Protein AF-A0A3D0NNP0-F1 (afdb_monomer)

Sequence (95 aa):
DNNYFNARYQGIPMGGYTAIIEKMLDGIEVLTETDYFEWIKTHADEVKKTVFTGQIDEFFGYRLGVLEYRSVRFETEVLDTDNYQGNAVVNYTER

Structure (mmCIF, N/CA/C/O backbone):
data_AF-A0A3D0NNP0-F1
#
_entry.id   AF-A0A3D0NNP0-F1
#
loop_
_atom_site.group_PDB
_atom_site.id
_atom_site.type_symbol
_atom_site.label_atom_id
_atom_site.label_alt_id
_atom_site.label_comp_id
_atom_site.label_asym_id
_atom_site.label_entity_id
_atom_site.label_seq_id
_atom_site.pdbx_PDB_ins_code
_atom_site.Cartn_x
_atom_site.Cartn_y
_atom_site.Cartn_z
_atom_site.occupancy
_atom_site.B_iso_or_equiv
_atom_site.auth_seq_id
_atom_site.auth_comp_id
_atom_site.auth_asym_id
_atom_site.auth_atom_id
_atom_site.pdbx_PDB_model_num
ATOM 1 N N . ASP A 1 1 ? 15.835 -21.306 -17.115 1.00 54.34 1 ASP A N 1
ATOM 2 C CA . ASP A 1 1 ? 14.629 -20.788 -16.450 1.00 54.34 1 ASP A CA 1
ATOM 3 C C . ASP A 1 1 ? 15.057 -19.679 -15.507 1.00 54.34 1 ASP A C 1
ATOM 5 O O . ASP A 1 1 ? 15.894 -19.936 -14.655 1.00 54.34 1 ASP A O 1
ATOM 9 N N . ASN A 1 2 ? 14.578 -18.450 -15.712 1.00 61.41 2 ASN A N 1
ATOM 10 C CA . ASN A 1 2 ? 14.968 -17.263 -14.927 1.00 61.41 2 ASN A CA 1
ATOM 11 C C . ASN A 1 2 ? 14.026 -17.022 -13.728 1.00 61.41 2 ASN A C 1
ATOM 13 O O . ASN A 1 2 ? 13.875 -15.897 -13.255 1.00 61.41 2 ASN A O 1
ATOM 17 N N . ASN A 1 3 ? 13.354 -18.071 -13.249 1.00 66.81 3 ASN A N 1
ATOM 18 C CA . ASN A 1 3 ? 12.354 -17.945 -12.195 1.00 66.81 3 ASN A CA 1
ATOM 19 C C . ASN A 1 3 ? 13.020 -17.975 -10.819 1.00 66.81 3 ASN A C 1
ATOM 21 O O . ASN A 1 3 ? 13.662 -18.951 -10.444 1.00 66.81 3 ASN A O 1
ATOM 25 N N . TYR A 1 4 ? 12.823 -16.902 -10.055 1.00 77.06 4 TYR A N 1
ATOM 26 C CA . TYR A 1 4 ? 13.217 -16.834 -8.648 1.00 77.06 4 TYR A CA 1
ATOM 27 C C . TYR A 1 4 ? 12.250 -17.613 -7.732 1.00 77.06 4 TYR A C 1
ATOM 29 O O . TYR A 1 4 ? 12.631 -18.044 -6.647 1.00 77.06 4 TYR A O 1
ATOM 37 N N . PHE A 1 5 ? 11.000 -17.821 -8.165 1.00 84.69 5 PHE A N 1
ATOM 38 C CA . PHE A 1 5 ? 9.954 -18.487 -7.386 1.00 84.69 5 PHE A CA 1
ATOM 39 C C . PHE A 1 5 ? 9.475 -19.779 -8.054 1.00 84.69 5 PHE A C 1
ATOM 41 O O . PHE A 1 5 ? 9.440 -19.889 -9.274 1.00 84.69 5 PHE A O 1
ATOM 48 N N . ASN A 1 6 ? 9.011 -20.730 -7.238 1.00 86.19 6 ASN A N 1
ATOM 49 C CA . ASN A 1 6 ? 8.475 -22.022 -7.692 1.00 86.19 6 ASN A CA 1
ATOM 50 C C . ASN A 1 6 ? 6.940 -22.015 -7.858 1.00 86.19 6 ASN A C 1
ATOM 52 O O . ASN A 1 6 ? 6.289 -23.054 -7.740 1.00 86.19 6 ASN A O 1
ATOM 56 N N . ALA A 1 7 ? 6.333 -20.844 -8.063 1.00 89.06 7 ALA A N 1
ATOM 57 C CA . ALA A 1 7 ? 4.884 -20.719 -8.199 1.00 89.06 7 ALA A CA 1
ATOM 58 C C . ALA A 1 7 ? 4.414 -21.106 -9.612 1.00 89.06 7 ALA A C 1
ATOM 60 O O . ALA A 1 7 ? 5.087 -20.823 -10.599 1.00 89.06 7 ALA A O 1
ATOM 61 N N . ARG A 1 8 ? 3.217 -21.707 -9.722 1.00 92.94 8 ARG A N 1
ATOM 62 C CA . ARG A 1 8 ? 2.621 -22.099 -11.017 1.00 92.94 8 ARG A CA 1
ATOM 63 C C . ARG A 1 8 ? 2.341 -20.905 -11.938 1.00 92.94 8 ARG A C 1
ATOM 65 O O . ARG A 1 8 ? 2.414 -21.054 -13.153 1.00 92.94 8 ARG A O 1
ATOM 72 N N . TYR A 1 9 ? 1.973 -19.759 -11.369 1.00 92.69 9 TYR A N 1
ATOM 73 C CA . TYR A 1 9 ? 1.655 -18.540 -12.108 1.00 92.69 9 TYR A CA 1
ATOM 74 C C . TYR A 1 9 ? 2.527 -17.403 -11.585 1.00 92.69 9 TYR A C 1
ATOM 76 O O . TYR A 1 9 ? 2.526 -17.126 -10.386 1.00 92.69 9 TYR A O 1
ATOM 84 N N . GLN A 1 10 ? 3.258 -16.755 -12.486 1.00 93.69 10 GLN A N 1
ATOM 85 C CA . GLN A 1 10 ? 4.129 -15.625 -12.187 1.00 93.69 10 GLN A CA 1
ATOM 86 C C . GLN A 1 10 ? 4.069 -14.633 -13.349 1.00 93.69 10 GLN A C 1
ATOM 88 O O . GLN A 1 10 ? 3.990 -15.030 -14.510 1.00 93.69 10 GLN A O 1
ATOM 93 N N . GLY A 1 11 ? 4.107 -13.342 -13.036 1.00 92.56 11 GLY A N 1
ATOM 94 C CA . GLY A 1 11 ? 4.133 -12.282 -14.031 1.00 92.56 11 GLY A CA 1
ATOM 95 C C . GLY A 1 11 ? 4.083 -10.905 -13.388 1.00 92.56 11 GLY A C 1
ATOM 96 O O . GLY A 1 11 ? 3.894 -10.777 -12.180 1.00 92.56 11 GLY A O 1
ATOM 97 N N . ILE A 1 12 ? 4.247 -9.885 -14.222 1.00 95.00 12 ILE A N 1
ATOM 98 C CA . ILE A 1 12 ? 4.056 -8.480 -13.866 1.00 95.00 12 ILE A CA 1
ATOM 99 C C . ILE A 1 12 ? 2.871 -7.966 -14.685 1.00 95.00 12 ILE A C 1
ATOM 101 O O . ILE A 1 12 ? 2.773 -8.297 -15.871 1.00 95.00 12 ILE A O 1
ATOM 105 N N . PRO A 1 13 ? 1.950 -7.194 -14.089 1.00 96.00 13 PRO A N 1
ATOM 106 C CA . PRO A 1 13 ? 0.822 -6.658 -14.830 1.00 96.0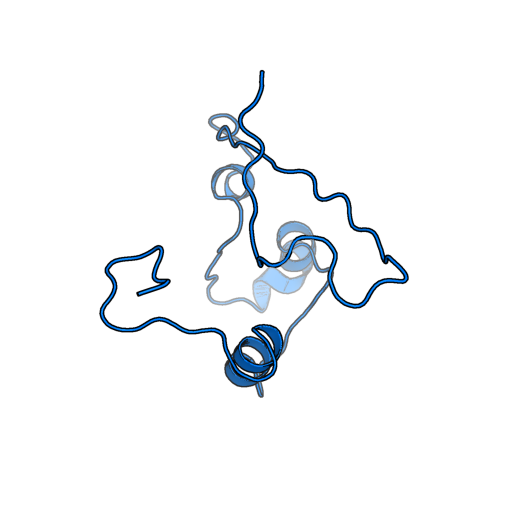0 13 PRO A CA 1
ATOM 107 C C . PRO A 1 13 ? 1.280 -5.701 -15.929 1.00 96.00 13 PRO A C 1
ATOM 109 O O . PRO A 1 13 ? 1.993 -4.726 -15.682 1.00 96.00 13 PRO A O 1
ATOM 112 N N . MET A 1 14 ? 0.819 -5.964 -17.151 1.00 96.69 14 MET A N 1
ATOM 113 C CA . MET A 1 14 ? 0.981 -5.037 -18.266 1.00 96.69 14 MET A CA 1
ATOM 114 C C . MET A 1 14 ? 0.242 -3.735 -17.939 1.00 96.69 14 MET A C 1
ATOM 116 O O . MET A 1 14 ? -0.959 -3.759 -17.679 1.00 96.69 14 MET A O 1
ATOM 120 N N . GLY A 1 15 ? 0.966 -2.613 -17.940 1.00 94.81 15 GLY A N 1
ATOM 121 C CA . GLY A 1 15 ? 0.438 -1.306 -17.527 1.00 94.81 15 GLY A CA 1
ATOM 122 C C . GLY A 1 15 ? 0.623 -0.969 -16.041 1.00 94.81 15 GLY A C 1
ATOM 123 O O . GLY A 1 15 ? 0.207 0.103 -15.617 1.00 94.81 15 GLY A O 1
ATOM 124 N N . GLY A 1 16 ? 1.281 -1.833 -15.259 1.00 96.38 16 GLY A N 1
ATOM 125 C CA . GLY A 1 16 ? 1.614 -1.567 -13.856 1.00 96.38 16 GLY A CA 1
ATOM 126 C C . GLY A 1 16 ? 0.506 -1.932 -12.862 1.00 96.38 16 GLY A C 1
ATOM 127 O O . GLY A 1 16 ? -0.623 -2.253 -13.227 1.00 96.38 16 GLY A O 1
ATOM 128 N N . TYR A 1 17 ? 0.850 -1.919 -11.572 1.00 97.50 17 TYR A N 1
ATOM 129 C CA . TYR A 1 17 ? -0.068 -2.317 -10.497 1.00 97.50 17 TYR A CA 1
ATOM 130 C C . TYR A 1 17 ? -1.180 -1.292 -10.247 1.00 97.50 17 TYR A C 1
ATOM 132 O O . TYR A 1 17 ? -2.296 -1.690 -9.921 1.00 97.50 17 TYR A O 1
ATOM 140 N N . THR A 1 18 ? -0.915 0.002 -10.458 1.00 97.75 18 THR A N 1
ATOM 141 C CA . THR A 1 18 ? -1.906 1.076 -10.273 1.00 97.75 18 THR A CA 1
ATOM 142 C C . THR A 1 18 ? -3.169 0.830 -11.096 1.00 97.75 18 THR A C 1
ATOM 144 O O . THR A 1 18 ? -4.261 0.861 -10.544 1.00 97.75 18 THR A O 1
ATOM 147 N N . ALA A 1 19 ? -3.029 0.435 -12.366 1.00 97.56 19 ALA A N 1
ATOM 148 C CA . ALA A 1 19 ? -4.164 0.159 -13.249 1.00 97.56 19 ALA A CA 1
ATOM 149 C C . ALA A 1 19 ? -5.053 -1.011 -12.778 1.00 97.56 19 ALA A C 1
ATOM 151 O O . ALA A 1 19 ? -6.227 -1.088 -13.140 1.00 97.56 19 ALA A O 1
ATOM 152 N N . ILE A 1 20 ? -4.514 -1.953 -11.994 1.00 98.06 20 ILE A N 1
ATOM 153 C CA . ILE A 1 20 ? -5.323 -3.009 -11.370 1.00 98.06 20 ILE A CA 1
ATOM 154 C C . ILE A 1 20 ? -6.150 -2.418 -10.231 1.00 98.06 20 ILE A C 1
ATOM 156 O O . ILE A 1 20 ? -7.349 -2.675 -10.156 1.00 98.06 20 ILE A O 1
ATOM 160 N N . ILE A 1 21 ? -5.511 -1.635 -9.360 1.00 98.06 21 ILE A N 1
ATOM 161 C CA . ILE A 1 21 ? -6.161 -1.036 -8.192 1.00 98.06 21 ILE A CA 1
ATOM 162 C C . ILE A 1 21 ? -7.247 -0.047 -8.620 1.00 98.06 21 ILE A C 1
ATOM 164 O O . ILE A 1 21 ? -8.348 -0.100 -8.084 1.00 98.06 21 ILE A O 1
ATOM 168 N N . GLU A 1 22 ? -6.995 0.768 -9.645 1.00 97.38 22 GLU A N 1
ATOM 169 C CA . GLU A 1 22 ? -7.996 1.675 -10.224 1.00 97.38 22 GLU A CA 1
ATOM 170 C C . GLU A 1 22 ? -9.248 0.921 -10.685 1.00 97.38 22 GLU A C 1
ATOM 172 O O . GLU A 1 22 ? -10.361 1.329 -10.379 1.00 97.38 22 GLU A O 1
ATOM 177 N N . LYS A 1 23 ? -9.086 -0.232 -11.349 1.00 97.75 23 LYS A N 1
ATOM 178 C CA . LYS A 1 23 ? -10.224 -1.068 -11.767 1.00 97.75 23 LYS A CA 1
ATOM 179 C C . LYS A 1 23 ? -10.959 -1.713 -10.596 1.00 97.75 23 LYS A C 1
ATOM 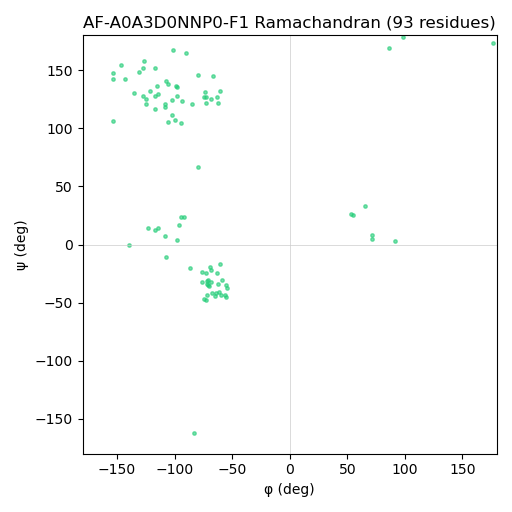181 O O . LYS A 1 23 ? -12.156 -1.950 -10.698 1.00 97.75 23 LYS A O 1
ATOM 186 N N . MET A 1 24 ? -10.254 -2.046 -9.516 1.00 98.19 24 MET A N 1
ATOM 187 C CA . MET A 1 24 ? -10.879 -2.590 -8.305 1.00 98.19 24 MET A CA 1
ATOM 188 C C . MET A 1 24 ? -11.694 -1.533 -7.553 1.00 98.19 24 MET A C 1
ATOM 190 O O . MET A 1 24 ? -12.672 -1.888 -6.901 1.00 98.19 24 MET A O 1
ATOM 194 N N . LEU A 1 25 ? -11.284 -0.265 -7.635 1.00 98.12 25 LEU A N 1
ATOM 195 C CA . LEU A 1 25 ? -11.904 0.867 -6.943 1.00 98.12 25 LEU A CA 1
ATOM 196 C C . LEU A 1 25 ? -12.874 1.669 -7.825 1.00 98.12 25 LEU A C 1
ATOM 198 O O . LEU A 1 25 ? -13.406 2.683 -7.381 1.00 98.12 25 LEU A O 1
ATOM 202 N N . ASP A 1 26 ? -13.123 1.232 -9.059 1.00 98.25 26 ASP A N 1
ATOM 203 C CA . ASP A 1 26 ? -14.012 1.934 -9.983 1.00 98.25 26 ASP A CA 1
ATOM 204 C C . ASP A 1 26 ? -15.443 2.033 -9.425 1.00 98.25 26 ASP A C 1
ATOM 206 O O . ASP A 1 26 ? -16.018 1.059 -8.931 1.00 98.25 26 ASP A O 1
ATOM 210 N N . GLY A 1 27 ? -16.013 3.237 -9.482 1.00 98.12 27 GLY A N 1
ATOM 211 C CA . GLY A 1 27 ? -17.323 3.551 -8.904 1.00 98.12 27 GLY A CA 1
ATOM 212 C C . GLY A 1 27 ? -17.374 3.614 -7.369 1.00 98.12 27 GLY A C 1
ATOM 213 O O . GLY A 1 27 ? -18.471 3.733 -6.819 1.00 98.12 27 GLY A O 1
ATOM 214 N N . ILE A 1 28 ? -16.232 3.543 -6.676 1.00 97.81 28 ILE A N 1
ATOM 215 C CA . ILE A 1 28 ? -16.127 3.674 -5.215 1.00 97.81 28 ILE A CA 1
ATOM 216 C C . ILE A 1 28 ? -15.543 5.051 -4.877 1.00 97.81 28 ILE A C 1
ATOM 218 O O . ILE A 1 28 ? -14.603 5.515 -5.517 1.00 97.81 28 ILE A O 1
ATOM 222 N N . GLU A 1 29 ? -16.093 5.717 -3.861 1.00 96.94 29 GLU A N 1
ATOM 223 C CA . GLU A 1 29 ? -15.505 6.949 -3.330 1.00 96.94 29 GLU A CA 1
ATOM 224 C C . GLU A 1 29 ? -14.180 6.638 -2.622 1.00 9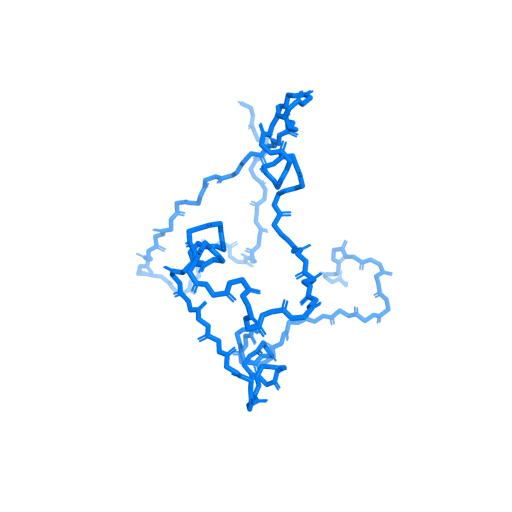6.94 29 GLU A C 1
ATOM 226 O O . GLU A 1 29 ? -14.123 5.797 -1.723 1.00 96.94 29 GLU A O 1
ATOM 231 N N . VAL A 1 30 ? -13.109 7.320 -3.034 1.00 97.62 30 VAL A N 1
ATOM 232 C CA . VAL A 1 30 ? -11.763 7.142 -2.481 1.00 97.62 30 VAL A CA 1
ATOM 233 C C . VAL A 1 30 ? -11.242 8.486 -1.995 1.00 97.62 30 VAL A C 1
ATOM 235 O O . VAL A 1 30 ? -11.089 9.422 -2.777 1.00 97.62 30 VAL A O 1
ATOM 238 N N . LEU A 1 31 ? -10.928 8.557 -0.704 1.00 97.31 31 LEU A N 1
ATOM 239 C CA . LEU A 1 31 ? -10.296 9.715 -0.081 1.00 97.31 31 LEU A CA 1
ATOM 240 C C . LEU A 1 31 ? -8.805 9.418 0.119 1.00 97.31 31 LEU A C 1
ATOM 242 O O . LEU A 1 31 ? -8.436 8.552 0.913 1.00 97.31 31 LEU A O 1
ATOM 246 N N . THR A 1 32 ? -7.940 10.110 -0.623 1.00 97.50 32 THR A N 1
ATOM 247 C CA . THR A 1 32 ? -6.479 10.050 -0.447 1.00 97.50 32 THR A CA 1
ATOM 248 C C . THR A 1 32 ? -6.010 11.110 0.545 1.00 97.50 32 THR A C 1
ATOM 250 O O . THR A 1 32 ? -6.759 12.028 0.870 1.00 97.50 32 THR A O 1
ATOM 253 N N . GLU A 1 33 ? -4.776 10.988 1.047 1.00 97.94 33 GLU A N 1
ATOM 254 C CA . GLU A 1 33 ? -4.184 11.963 1.988 1.00 97.94 33 GLU A CA 1
ATOM 255 C C . GLU A 1 33 ? -5.042 12.211 3.247 1.00 97.94 33 GLU A C 1
ATOM 257 O O . GLU A 1 33 ? -4.981 13.266 3.870 1.00 97.94 33 GLU A O 1
ATOM 262 N N . THR A 1 34 ? -5.861 11.224 3.621 1.00 97.44 34 THR A N 1
ATOM 263 C CA . THR A 1 34 ? -6.838 11.323 4.705 1.00 97.44 34 THR A CA 1
ATOM 264 C C . THR A 1 34 ? -6.490 10.323 5.796 1.00 97.44 34 THR A C 1
ATOM 266 O O . THR A 1 34 ? -6.521 9.112 5.573 1.00 97.44 34 THR A O 1
ATOM 269 N N . ASP A 1 35 ? -6.166 10.827 6.984 1.00 97.56 35 ASP A N 1
ATOM 270 C CA . ASP A 1 35 ? -5.995 9.989 8.167 1.00 97.56 35 ASP A CA 1
ATOM 271 C C . ASP A 1 35 ? -7.363 9.523 8.690 1.00 97.56 35 ASP A C 1
ATOM 273 O O . ASP A 1 35 ? -8.265 10.331 8.932 1.00 97.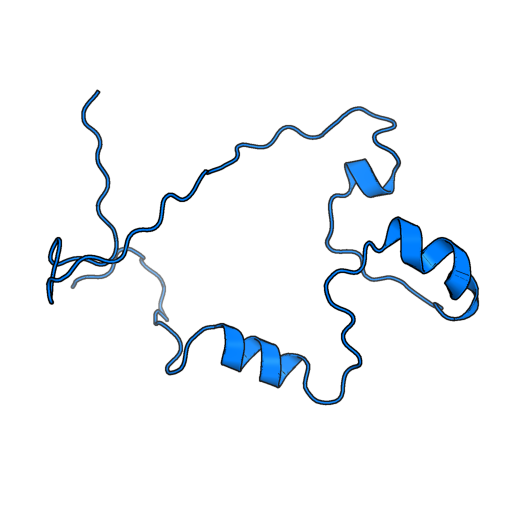56 35 ASP A O 1
ATOM 277 N N . TYR A 1 36 ? -7.522 8.210 8.872 1.00 97.12 36 TYR A N 1
ATOM 278 C CA . TYR A 1 36 ? -8.784 7.619 9.320 1.00 97.12 36 TYR A CA 1
ATOM 279 C C . TYR A 1 36 ? -9.201 8.113 10.711 1.00 97.12 36 TYR A C 1
ATOM 281 O O . TYR A 1 36 ? -10.385 8.371 10.933 1.00 97.12 36 TYR A O 1
ATOM 289 N N . PHE A 1 37 ? -8.258 8.240 11.648 1.00 96.94 37 PHE A N 1
ATOM 290 C CA . PHE A 1 37 ? -8.558 8.603 13.031 1.00 96.94 37 PHE A CA 1
ATOM 291 C C . PHE A 1 37 ? -8.995 10.057 13.151 1.00 96.94 37 PHE A C 1
ATOM 293 O O . PHE A 1 37 ? -9.869 10.355 13.964 1.00 96.94 37 PHE A O 1
ATOM 300 N N . GLU A 1 38 ? -8.439 10.955 12.341 1.00 97.38 38 GLU A N 1
ATOM 301 C CA . GLU A 1 38 ? -8.920 12.335 12.264 1.00 97.38 38 GLU A CA 1
ATOM 302 C C . GLU A 1 38 ? -10.272 12.431 11.550 1.00 97.38 38 GLU A C 1
ATOM 304 O O . GLU A 1 38 ? -11.182 13.098 12.045 1.00 97.38 38 GLU A O 1
ATOM 309 N N . TRP A 1 39 ? -10.445 11.719 10.435 1.00 97.06 39 TRP A N 1
ATOM 310 C CA . TRP A 1 39 ? -11.665 11.790 9.629 1.00 97.06 39 TRP A CA 1
ATOM 311 C C . TRP A 1 39 ? -12.895 11.208 10.342 1.00 97.06 39 TRP A C 1
ATOM 313 O O . TRP A 1 39 ? -13.976 11.805 10.318 1.00 97.06 39 TRP A O 1
ATOM 323 N N . ILE A 1 40 ? -12.743 10.074 11.036 1.00 96.44 40 ILE A N 1
ATOM 324 C CA . ILE A 1 40 ? -13.870 9.392 11.689 1.00 96.44 40 ILE A CA 1
ATOM 325 C C . ILE A 1 40 ? -14.444 10.189 12.870 1.00 96.44 40 ILE A C 1
ATOM 327 O O . ILE A 1 40 ? -15.612 10.009 13.207 1.00 96.44 40 ILE A O 1
ATOM 331 N N . LYS A 1 41 ? -13.678 11.110 13.477 1.00 96.12 41 LYS A N 1
ATOM 332 C CA . LYS A 1 41 ? -14.156 11.959 14.588 1.00 96.12 41 LYS A CA 1
ATOM 333 C C . LYS A 1 41 ? -15.369 12.807 14.205 1.00 96.12 41 LYS A C 1
ATOM 335 O O . LYS A 1 41 ? -16.185 13.102 15.074 1.00 96.12 41 LYS A O 1
ATOM 340 N N . THR A 1 42 ? -15.480 13.204 12.938 1.00 97.00 42 THR A N 1
ATOM 341 C CA . THR A 1 42 ? -16.571 14.056 12.438 1.00 97.00 42 THR A CA 1
ATOM 342 C C . THR A 1 42 ? -17.586 13.315 11.568 1.00 97.00 42 THR A C 1
ATOM 344 O O . THR A 1 42 ? -18.651 13.867 11.321 1.00 97.00 42 THR A O 1
ATOM 347 N N . HIS A 1 43 ? -17.304 12.071 11.164 1.00 96.00 43 HIS A N 1
ATOM 348 C CA . HIS A 1 43 ? -18.151 11.278 10.256 1.00 96.00 43 HIS A CA 1
ATOM 349 C C . HIS A 1 43 ? -18.592 9.931 10.856 1.00 96.00 43 HIS A C 1
ATOM 351 O O . HIS A 1 43 ? -19.078 9.052 10.145 1.00 96.00 43 HIS A O 1
ATOM 357 N N . ALA A 1 44 ? -18.430 9.734 12.170 1.00 93.06 44 ALA A N 1
ATOM 358 C CA . ALA A 1 44 ? -18.768 8.476 12.842 1.00 93.06 44 ALA A CA 1
ATOM 359 C C . ALA A 1 44 ? -20.221 8.030 12.590 1.00 93.06 44 ALA A C 1
ATOM 361 O O . ALA A 1 44 ? -20.470 6.840 12.405 1.00 93.06 44 ALA A O 1
ATOM 362 N N . ASP A 1 45 ? -21.161 8.977 12.529 1.00 95.25 45 ASP A N 1
ATOM 363 C CA . ASP A 1 45 ? -22.588 8.697 12.319 1.00 95.25 45 ASP A CA 1
ATOM 364 C C . ASP A 1 45 ? -22.904 8.175 10.902 1.00 95.25 45 ASP A C 1
ATOM 366 O O . ASP A 1 45 ? -23.938 7.538 10.682 1.00 95.25 45 ASP A O 1
ATOM 370 N N . GLU A 1 46 ? -22.009 8.397 9.936 1.00 94.19 46 GLU A N 1
ATOM 371 C CA . GLU A 1 46 ? -22.159 7.955 8.544 1.00 94.19 46 GLU A CA 1
ATOM 372 C C . GLU A 1 46 ? -21.647 6.519 8.336 1.00 94.19 46 GLU A C 1
ATOM 374 O O . GLU A 1 46 ? -22.052 5.818 7.401 1.00 94.19 46 GLU A O 1
ATOM 379 N N . VAL A 1 47 ? -20.796 6.031 9.245 1.00 95.25 47 VAL A N 1
ATOM 380 C CA . VAL A 1 47 ? -20.107 4.745 9.115 1.00 95.25 47 VAL A CA 1
ATOM 381 C C . VAL A 1 47 ? -20.804 3.664 9.935 1.00 95.25 47 VAL A C 1
ATOM 383 O O . VAL A 1 47 ? -20.682 3.570 11.152 1.00 95.25 47 VAL A O 1
ATOM 386 N N . LYS A 1 48 ? -21.497 2.750 9.248 1.00 96.56 48 LYS A N 1
ATOM 387 C CA . LYS A 1 48 ? -22.176 1.615 9.906 1.00 96.56 48 LYS A CA 1
ATOM 388 C C . LYS A 1 48 ? -21.218 0.505 10.340 1.00 96.56 48 LYS A C 1
ATOM 390 O O . LYS A 1 48 ? -21.515 -0.229 11.281 1.00 96.56 48 LYS A O 1
ATOM 395 N N . LYS A 1 49 ? -20.135 0.304 9.586 1.00 97.00 49 LYS A N 1
ATOM 396 C CA . LYS A 1 49 ? -19.136 -0.757 9.781 1.00 97.00 49 LYS A CA 1
ATOM 397 C C . LYS A 1 49 ? -17.797 -0.308 9.210 1.00 97.00 49 LYS A C 1
ATOM 399 O O . LYS A 1 49 ? -17.774 0.332 8.165 1.00 97.00 49 LYS A O 1
ATOM 404 N N . THR A 1 50 ? -16.714 -0.759 9.834 1.00 96.50 50 THR A N 1
ATOM 405 C CA . THR A 1 50 ? -15.345 -0.476 9.391 1.00 96.50 50 THR A CA 1
ATOM 406 C C . THR A 1 50 ? -14.605 -1.775 9.098 1.00 96.50 50 THR A C 1
ATOM 408 O O . THR A 1 50 ? -14.596 -2.691 9.921 1.00 96.50 50 THR A O 1
ATOM 411 N N . VAL A 1 51 ? -13.949 -1.835 7.938 1.00 97.94 51 VAL A N 1
ATOM 412 C CA . VAL A 1 51 ? -12.879 -2.798 7.649 1.00 97.94 51 VAL A CA 1
ATOM 413 C C . VAL A 1 51 ? -11.571 -2.016 7.694 1.00 97.94 51 VAL A C 1
ATOM 415 O O . VAL A 1 51 ? -11.308 -1.212 6.807 1.00 97.94 51 VAL A O 1
ATOM 418 N N . PHE A 1 52 ? -10.787 -2.199 8.757 1.00 97.94 52 PHE A N 1
ATOM 419 C CA . PHE A 1 52 ? -9.563 -1.434 8.995 1.00 97.94 52 PHE A CA 1
ATOM 420 C C . PHE A 1 52 ? -8.329 -2.266 8.635 1.00 97.94 52 PHE A C 1
ATOM 422 O O . PHE A 1 52 ? -8.156 -3.368 9.154 1.00 97.94 52 PHE A O 1
ATOM 429 N N . THR A 1 53 ? -7.477 -1.742 7.753 1.00 98.25 53 THR A N 1
ATOM 430 C CA . THR A 1 53 ? -6.255 -2.415 7.270 1.00 98.25 53 THR A CA 1
ATOM 431 C C . THR A 1 53 ? -4.971 -1.663 7.639 1.00 98.25 53 THR A C 1
ATOM 433 O O . THR A 1 53 ? -3.916 -1.951 7.079 1.00 98.25 53 THR A O 1
ATOM 436 N N . GLY A 1 54 ? -5.065 -0.680 8.543 1.00 97.50 54 GLY A N 1
ATOM 437 C CA . GLY A 1 54 ? -3.919 0.025 9.120 1.00 97.50 54 GLY A CA 1
ATOM 438 C C . GLY A 1 54 ? -3.284 -0.735 10.290 1.00 97.50 54 GLY A C 1
ATOM 439 O O . GLY A 1 54 ? -3.513 -1.930 10.484 1.00 97.50 54 GLY A O 1
ATOM 440 N N . GLN A 1 55 ? -2.489 -0.029 11.094 1.00 98.06 55 GLN A N 1
ATOM 441 C CA . GLN A 1 55 ? -1.784 -0.600 12.244 1.00 98.06 55 GLN A CA 1
ATOM 442 C C . GLN A 1 55 ? -2.758 -0.909 13.395 1.00 98.06 55 GLN A C 1
ATOM 444 O O . GLN A 1 55 ? -3.473 -0.036 13.884 1.00 98.06 55 GLN A O 1
ATOM 449 N N . ILE A 1 56 ? -2.824 -2.171 13.828 1.00 97.94 56 ILE A N 1
ATOM 450 C CA . ILE A 1 56 ? -3.793 -2.601 14.851 1.00 97.94 56 ILE A CA 1
ATOM 451 C C . ILE A 1 56 ? -3.444 -2.089 16.255 1.00 97.94 56 ILE A C 1
ATOM 453 O O . ILE A 1 56 ? -4.333 -1.799 17.052 1.00 97.94 56 ILE A O 1
ATOM 457 N N . ASP A 1 57 ? -2.162 -1.974 16.574 1.00 98.25 57 ASP A N 1
ATOM 458 C CA . ASP A 1 57 ? -1.673 -1.372 17.810 1.00 98.25 57 ASP A CA 1
ATOM 459 C C . ASP A 1 57 ? -2.024 0.115 17.879 1.00 98.25 57 ASP A C 1
ATOM 461 O O . ASP A 1 57 ? -2.568 0.550 18.896 1.00 98.25 57 ASP A O 1
ATOM 465 N N . GLU A 1 58 ? -1.843 0.857 16.783 1.00 97.88 58 GLU A N 1
ATOM 466 C CA . GLU A 1 58 ? -2.305 2.245 16.658 1.00 97.88 58 GLU A CA 1
ATOM 467 C C . GLU A 1 58 ? -3.820 2.371 16.835 1.00 97.88 58 GLU A C 1
ATOM 469 O O . GLU A 1 58 ? -4.288 3.231 17.582 1.00 97.88 58 GLU A O 1
ATOM 474 N N . PHE A 1 59 ? -4.593 1.468 16.223 1.00 97.56 59 PHE A N 1
ATOM 475 C CA . PHE A 1 59 ? -6.054 1.454 16.340 1.00 97.56 59 PHE A CA 1
ATOM 476 C C . PHE A 1 59 ? -6.533 1.391 17.796 1.00 97.56 59 PHE A C 1
ATOM 478 O O . PHE A 1 59 ? -7.545 1.992 18.157 1.00 97.56 59 PHE A O 1
ATOM 485 N N . PHE A 1 60 ? -5.791 0.688 18.652 1.00 97.75 60 PHE A N 1
ATOM 486 C CA . PHE A 1 60 ? -6.062 0.604 20.085 1.00 97.75 60 PHE A CA 1
ATOM 487 C C . PHE A 1 60 ? -5.248 1.604 20.925 1.00 97.75 60 PHE A C 1
ATOM 489 O O . PHE A 1 60 ? -5.149 1.440 22.146 1.00 97.75 60 PHE A O 1
ATOM 496 N N . GLY A 1 61 ? -4.677 2.636 20.301 1.00 97.56 61 GLY A N 1
ATOM 497 C CA . GLY A 1 61 ? -3.931 3.706 20.962 1.00 97.56 61 GLY A CA 1
ATOM 498 C C . GLY A 1 61 ? -2.643 3.228 21.627 1.00 97.56 61 GLY A C 1
ATOM 499 O O . GLY A 1 61 ? -2.298 3.713 22.703 1.00 97.56 61 GLY A O 1
ATOM 500 N N . TYR A 1 62 ? -1.983 2.221 21.050 1.00 97.94 62 TYR A N 1
ATOM 501 C CA . TYR A 1 62 ? -0.742 1.616 21.548 1.00 97.94 62 TYR A CA 1
ATOM 502 C C . TYR A 1 62 ? -0.821 1.163 23.019 1.00 97.94 62 TYR A C 1
ATOM 504 O O . TYR A 1 62 ? 0.185 1.080 23.724 1.00 97.94 62 TYR A O 1
ATOM 512 N N . ARG A 1 63 ? -2.027 0.846 23.514 1.00 98.12 63 ARG A N 1
ATOM 513 C CA . ARG A 1 63 ? -2.301 0.561 24.938 1.00 98.12 63 ARG A CA 1
ATOM 514 C C . ARG A 1 63 ? -1.540 -0.633 25.526 1.00 98.12 63 ARG A C 1
ATOM 516 O O . ARG A 1 63 ? -1.514 -0.788 26.742 1.00 98.12 63 ARG A O 1
ATOM 523 N N . LEU A 1 64 ? -0.983 -1.502 24.681 1.00 98.19 64 LEU A N 1
ATOM 524 C CA . LEU A 1 64 ? -0.158 -2.653 25.074 1.00 98.19 64 LEU A CA 1
ATOM 525 C C . LEU A 1 64 ? 1.300 -2.518 24.592 1.00 98.19 64 LEU A C 1
ATOM 527 O O . LEU A 1 64 ? 2.040 -3.498 24.620 1.00 98.19 64 LEU A O 1
ATOM 531 N N . GLY A 1 65 ? 1.708 -1.323 24.161 1.00 97.81 65 GLY A N 1
ATOM 532 C CA . GLY A 1 65 ? 2.973 -1.074 23.475 1.00 97.81 65 GLY A CA 1
ATOM 533 C C . GLY A 1 65 ? 2.821 -1.007 21.954 1.00 97.81 65 GLY A C 1
ATOM 534 O O . GLY A 1 65 ? 1.725 -1.160 21.414 1.00 97.81 65 GLY A O 1
ATOM 535 N N . VAL A 1 66 ? 3.948 -0.755 21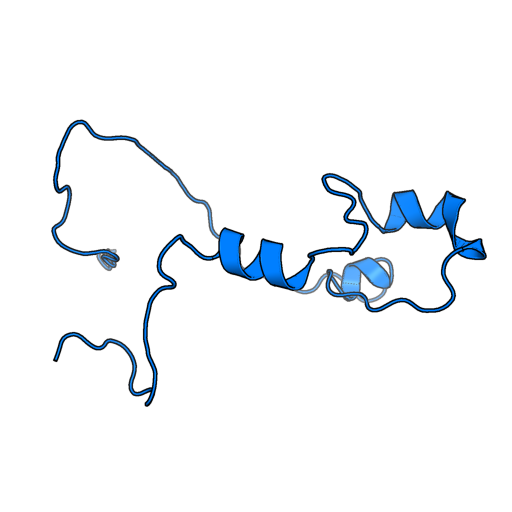.289 1.00 98.19 66 VAL A N 1
ATOM 536 C CA . VAL A 1 66 ? 4.074 -0.660 19.827 1.00 98.19 66 VAL A CA 1
ATOM 537 C C . VAL A 1 66 ? 4.598 -1.989 19.288 1.00 98.19 66 VAL A C 1
ATOM 539 O O . VAL A 1 66 ? 5.524 -2.567 19.865 1.00 98.19 66 VAL A O 1
ATOM 542 N N . LEU A 1 67 ? 4.024 -2.478 18.192 1.00 98.38 67 LEU A N 1
ATOM 543 C CA . LEU A 1 67 ? 4.531 -3.646 17.480 1.00 98.38 67 LEU A CA 1
ATOM 544 C C . LEU A 1 67 ? 5.817 -3.271 16.738 1.00 98.38 67 LEU A C 1
ATOM 546 O O . LEU A 1 67 ? 5.858 -2.311 15.972 1.00 98.38 67 LEU A O 1
ATOM 550 N N . GLU A 1 68 ? 6.886 -4.032 16.955 1.00 97.88 68 GLU A N 1
ATOM 551 C CA . GLU A 1 68 ? 8.169 -3.764 16.308 1.00 97.88 68 GLU A CA 1
ATOM 552 C C . GLU A 1 68 ? 8.138 -4.153 14.821 1.00 97.88 68 GLU A C 1
ATOM 554 O O . GLU A 1 68 ? 7.763 -5.269 14.456 1.00 97.88 68 GLU A O 1
ATOM 559 N N . TYR A 1 69 ? 8.604 -3.245 13.960 1.00 97.56 69 TYR A N 1
ATOM 560 C CA . TYR A 1 69 ? 8.773 -3.468 12.524 1.00 97.56 69 TYR A CA 1
ATOM 561 C C . TYR A 1 69 ? 10.196 -3.140 12.081 1.00 97.56 69 TYR A C 1
ATOM 563 O O . TYR A 1 69 ? 10.912 -2.351 12.697 1.00 97.56 69 TYR A O 1
ATOM 571 N N . ARG A 1 70 ? 10.591 -3.716 10.945 1.00 97.75 70 ARG A N 1
ATOM 572 C CA . ARG A 1 70 ? 11.745 -3.241 10.180 1.00 97.75 70 ARG A CA 1
ATOM 573 C C . ARG A 1 70 ? 11.248 -2.351 9.053 1.00 97.75 70 ARG A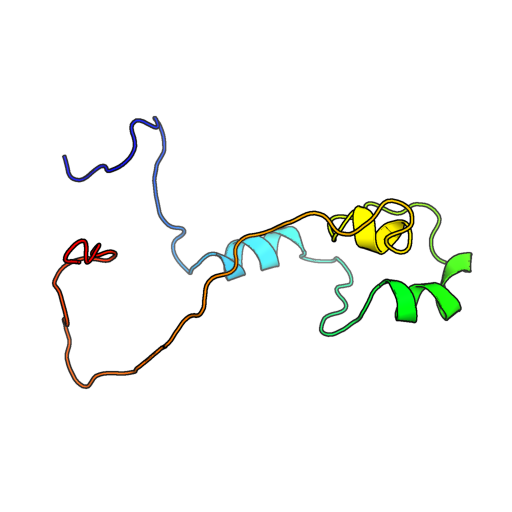 C 1
ATOM 575 O O . ARG A 1 70 ? 10.299 -2.713 8.363 1.00 97.75 70 ARG A O 1
ATOM 582 N N . SER A 1 71 ? 11.916 -1.222 8.867 1.00 96.31 71 SER A N 1
ATOM 583 C CA . SER A 1 71 ? 11.662 -0.316 7.751 1.00 96.31 71 SER A CA 1
ATOM 584 C C . SER A 1 71 ? 12.710 -0.501 6.654 1.00 96.31 71 SER A C 1
ATOM 586 O O . SER A 1 71 ? 13.746 -1.139 6.856 1.00 96.31 71 SER A O 1
ATOM 588 N N . VAL A 1 72 ? 12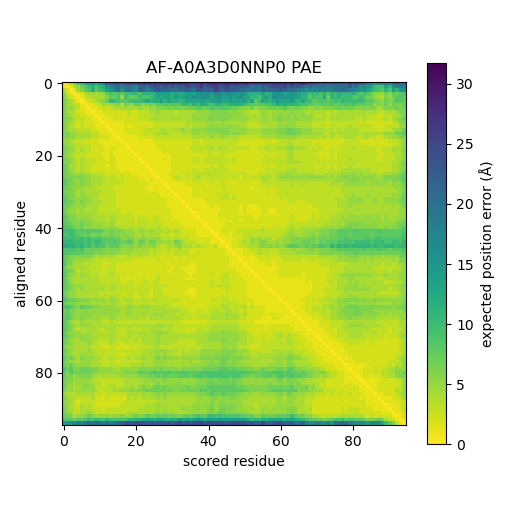.434 0.076 5.492 1.00 97.81 72 VAL A N 1
ATOM 589 C CA . VAL A 1 72 ? 13.375 0.225 4.383 1.00 97.81 72 VAL A CA 1
ATOM 590 C C . VAL A 1 72 ? 13.341 1.676 3.913 1.00 97.81 72 VAL A C 1
ATOM 592 O O . VAL A 1 72 ? 12.307 2.338 3.991 1.00 97.81 72 VAL A O 1
ATOM 595 N N . ARG A 1 73 ? 14.475 2.176 3.426 1.00 97.81 73 ARG A N 1
ATOM 596 C CA . ARG A 1 73 ? 14.579 3.493 2.793 1.00 97.81 73 ARG A CA 1
ATOM 597 C C . ARG A 1 73 ? 14.931 3.288 1.330 1.00 97.81 73 ARG A C 1
ATOM 599 O O . ARG A 1 73 ? 15.881 2.572 1.030 1.00 97.81 73 ARG A O 1
ATOM 606 N N . PHE A 1 74 ? 14.177 3.927 0.447 1.00 97.50 74 PHE A N 1
ATOM 607 C CA . PHE A 1 74 ? 14.456 3.929 -0.981 1.00 97.50 74 PHE A CA 1
ATOM 608 C C . PHE A 1 74 ? 15.188 5.218 -1.350 1.00 97.50 74 PHE A C 1
ATOM 610 O O . PHE A 1 74 ? 14.732 6.312 -1.019 1.00 97.50 74 PHE A O 1
ATOM 617 N N . GLU A 1 75 ? 16.318 5.080 -2.034 1.00 97.81 75 GLU A N 1
ATOM 618 C CA . GLU A 1 75 ? 16.987 6.173 -2.735 1.00 97.81 75 GLU A CA 1
ATOM 619 C C . GLU A 1 75 ? 16.790 5.917 -4.226 1.00 97.81 75 GLU A C 1
ATOM 621 O O . GLU A 1 75 ? 17.085 4.833 -4.721 1.00 97.81 75 GLU A O 1
ATOM 626 N N . THR A 1 76 ? 16.160 6.868 -4.913 1.00 97.62 76 THR A N 1
ATOM 627 C CA . THR A 1 76 ? 15.783 6.727 -6.322 1.00 97.62 76 THR A CA 1
ATOM 628 C C . THR A 1 76 ? 16.522 7.774 -7.129 1.00 97.62 76 THR A C 1
ATOM 630 O O . THR A 1 76 ? 16.459 8.960 -6.808 1.00 97.62 76 THR A O 1
ATOM 633 N N . GLU A 1 77 ? 17.191 7.330 -8.183 1.00 97.38 77 GLU A N 1
ATOM 634 C CA . GLU A 1 77 ? 17.916 8.186 -9.112 1.00 97.38 77 GLU A CA 1
ATOM 635 C C . GLU A 1 77 ? 17.487 7.907 -10.553 1.00 97.38 77 GLU A C 1
ATOM 637 O O . GLU A 1 77 ? 17.054 6.805 -10.895 1.00 97.38 77 GLU A O 1
ATOM 642 N N . VAL A 1 78 ? 17.599 8.932 -11.395 1.00 97.75 78 VAL A N 1
ATOM 643 C CA . VAL A 1 78 ? 17.405 8.823 -12.842 1.00 97.75 78 VAL A CA 1
ATOM 644 C C . VAL A 1 78 ? 18.776 8.965 -13.484 1.00 97.75 78 VAL A C 1
ATOM 646 O O . VAL A 1 78 ? 19.429 9.995 -13.325 1.00 97.75 78 VAL A O 1
ATOM 649 N N . LEU A 1 79 ? 19.211 7.926 -14.190 1.00 97.50 79 LEU A N 1
ATOM 650 C CA . LEU A 1 79 ? 20.509 7.872 -14.852 1.00 97.50 79 LEU A CA 1
ATOM 651 C C . LEU A 1 79 ? 20.326 7.999 -16.365 1.00 97.50 79 LEU A C 1
ATOM 653 O O . LEU A 1 79 ? 19.414 7.399 -16.929 1.00 97.50 79 LEU A O 1
ATOM 657 N N . ASP A 1 80 ? 21.218 8.739 -17.022 1.00 97.56 80 ASP A N 1
ATOM 658 C CA . ASP A 1 80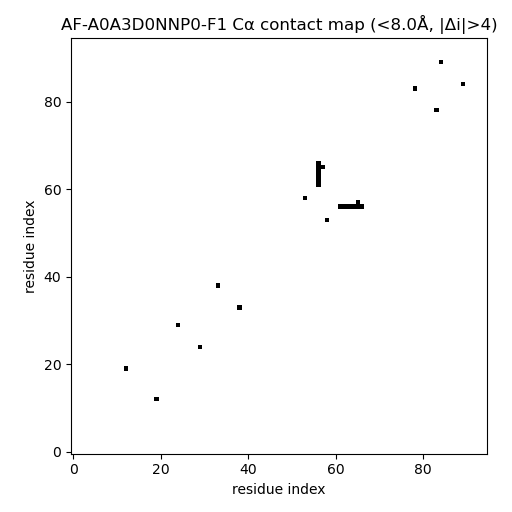 ? 21.264 8.857 -18.485 1.00 97.56 80 ASP A CA 1
ATOM 659 C C . ASP A 1 80 ? 21.955 7.623 -19.099 1.00 97.56 80 ASP A C 1
ATOM 661 O O . ASP A 1 80 ? 23.092 7.669 -19.568 1.00 97.56 80 ASP A O 1
ATOM 665 N N . THR A 1 81 ? 21.305 6.466 -18.965 1.00 96.69 81 THR A N 1
ATOM 666 C CA . THR A 1 81 ? 21.742 5.182 -19.526 1.00 96.69 81 THR A CA 1
ATOM 667 C C . THR A 1 81 ? 20.544 4.272 -19.764 1.00 96.69 81 THR A C 1
A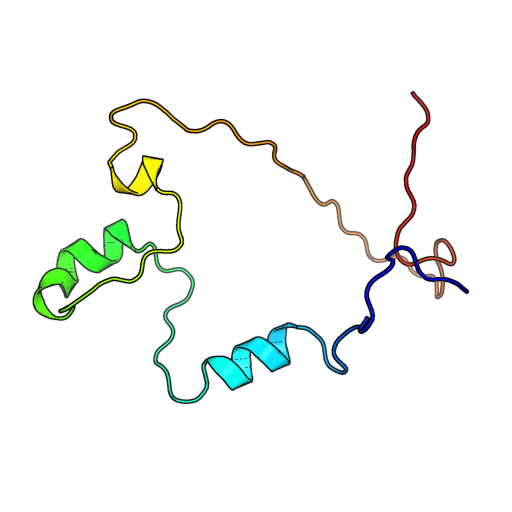TOM 669 O O . THR A 1 81 ? 19.625 4.207 -18.948 1.00 96.69 81 THR A O 1
ATOM 672 N N . ASP A 1 82 ? 20.578 3.507 -20.854 1.00 96.50 82 ASP A N 1
ATOM 673 C CA . ASP A 1 82 ? 19.502 2.574 -21.202 1.00 96.50 82 ASP A CA 1
ATOM 674 C C . ASP A 1 82 ? 19.475 1.336 -20.291 1.00 96.50 82 ASP A C 1
ATOM 676 O O . ASP A 1 82 ? 18.450 0.667 -20.153 1.00 96.50 82 ASP A O 1
ATOM 680 N N . ASN A 1 83 ? 20.617 0.985 -19.689 1.00 96.88 83 ASN A N 1
ATOM 681 C CA . ASN A 1 83 ? 20.750 -0.206 -18.860 1.00 96.88 83 ASN A CA 1
ATOM 682 C C . ASN A 1 83 ? 21.864 -0.049 -17.820 1.00 96.88 83 ASN A C 1
ATOM 684 O O . ASN A 1 83 ? 23.047 -0.140 -18.141 1.00 96.88 83 ASN A O 1
ATOM 688 N N . TYR A 1 84 ? 21.474 0.132 -16.560 1.00 96.88 84 TYR A N 1
ATOM 689 C CA . TYR A 1 84 ? 22.418 0.283 -15.455 1.00 96.88 84 TYR A CA 1
ATOM 690 C C . TYR A 1 84 ? 23.100 -1.037 -15.045 1.00 96.88 84 TYR A C 1
ATOM 692 O O . TYR A 1 84 ? 24.317 -1.075 -14.896 1.00 96.88 84 TYR A O 1
ATOM 700 N N . GLN A 1 85 ? 22.340 -2.130 -14.877 1.00 96.81 85 GLN A N 1
ATOM 701 C CA . GLN A 1 85 ? 22.845 -3.363 -14.233 1.00 96.81 85 GLN A CA 1
ATOM 702 C C . GLN A 1 85 ? 22.393 -4.689 -14.879 1.00 96.81 85 GLN A C 1
ATOM 704 O O . GLN A 1 85 ? 22.734 -5.770 -14.400 1.00 96.81 85 GLN A O 1
ATOM 709 N N . GLY A 1 86 ? 21.593 -4.647 -15.945 1.00 95.88 86 GLY A N 1
ATOM 710 C CA . GLY A 1 86 ? 21.157 -5.827 -16.703 1.00 95.88 86 GLY A CA 1
ATOM 711 C C . GLY A 1 86 ? 20.147 -6.744 -16.006 1.00 95.88 86 GLY A C 1
ATOM 712 O O . GLY A 1 86 ? 19.811 -7.785 -16.562 1.00 95.88 86 GLY A O 1
ATOM 713 N N . ASN A 1 87 ? 19.657 -6.380 -14.817 1.00 94.44 87 ASN A N 1
ATOM 714 C CA . ASN A 1 87 ? 18.662 -7.129 -14.045 1.00 94.44 87 ASN A CA 1
ATOM 715 C C . ASN A 1 87 ? 17.736 -6.189 -13.259 1.00 94.44 87 ASN A C 1
ATOM 717 O O . ASN A 1 87 ? 18.125 -5.085 -12.882 1.00 94.44 87 ASN A O 1
ATOM 721 N N . ALA A 1 88 ? 16.520 -6.655 -12.962 1.00 92.25 88 ALA A N 1
ATOM 722 C CA . ALA A 1 88 ? 15.541 -5.881 -12.197 1.00 92.25 88 ALA A CA 1
ATOM 723 C C . ALA A 1 88 ? 15.924 -5.719 -10.714 1.00 92.25 88 ALA A C 1
ATOM 725 O O . ALA A 1 88 ? 15.673 -4.674 -10.127 1.00 92.25 88 ALA A O 1
ATOM 726 N N . VAL A 1 89 ? 16.533 -6.745 -10.109 1.00 94.19 89 VAL A N 1
ATOM 727 C CA . VAL A 1 89 ? 16.943 -6.752 -8.697 1.00 94.19 89 VAL A CA 1
ATOM 728 C C . VAL A 1 89 ? 18.349 -7.329 -8.594 1.00 94.19 89 VAL A C 1
ATOM 730 O O . VAL A 1 89 ? 18.617 -8.402 -9.135 1.00 94.19 89 VAL A O 1
ATOM 733 N N . VAL A 1 90 ? 19.230 -6.628 -7.883 1.00 94.69 90 VAL A N 1
ATOM 734 C CA . VAL A 1 90 ? 20.591 -7.071 -7.560 1.00 94.69 90 VAL A CA 1
ATOM 735 C C . VAL A 1 90 ? 20.780 -6.942 -6.052 1.00 94.69 90 VAL A C 1
ATOM 737 O O . VAL A 1 90 ? 20.523 -5.886 -5.479 1.00 94.69 90 VAL A O 1
ATOM 740 N N . ASN A 1 91 ? 21.218 -8.022 -5.403 1.00 95.00 91 ASN A N 1
ATOM 741 C CA . ASN A 1 91 ? 21.542 -8.017 -3.979 1.00 95.00 91 ASN A CA 1
ATOM 742 C C . ASN A 1 91 ? 23.039 -7.740 -3.799 1.00 95.00 91 ASN A C 1
ATOM 744 O O . ASN A 1 91 ? 23.865 -8.507 -4.290 1.00 95.00 91 ASN A O 1
ATOM 748 N N . TYR A 1 92 ? 23.384 -6.701 -3.042 1.00 94.81 92 TYR A N 1
ATOM 749 C CA . TYR A 1 92 ? 24.761 -6.406 -2.643 1.00 94.81 92 TYR A CA 1
ATOM 750 C C . TYR A 1 92 ? 25.010 -7.018 -1.260 1.00 94.81 92 TYR A C 1
ATOM 752 O O . TYR A 1 92 ? 24.484 -6.535 -0.261 1.00 94.81 92 TYR A O 1
ATOM 760 N N . THR A 1 93 ? 25.744 -8.134 -1.208 1.00 95.75 93 THR A N 1
ATOM 761 C CA . THR A 1 93 ? 25.925 -8.943 0.019 1.00 95.75 93 THR A CA 1
ATOM 762 C C . THR A 1 93 ? 27.326 -8.852 0.619 1.00 95.75 93 THR A C 1
ATOM 764 O O . THR A 1 93 ? 27.661 -9.625 1.519 1.00 95.75 93 THR A O 1
ATOM 767 N N . GLU A 1 94 ? 28.162 -7.964 0.088 1.00 89.06 94 GLU A N 1
ATOM 768 C CA . GLU A 1 94 ? 29.456 -7.645 0.684 1.00 89.06 94 GLU A CA 1
ATOM 769 C C . GLU A 1 94 ? 29.243 -6.937 2.029 1.00 89.06 94 GLU A C 1
ATOM 771 O O . GLU A 1 94 ? 28.249 -6.233 2.221 1.00 89.06 94 GLU A O 1
ATOM 776 N N . ARG A 1 95 ? 30.134 -7.212 2.985 1.00 58.25 95 ARG A N 1
ATOM 777 C CA . ARG A 1 95 ? 30.083 -6.668 4.347 1.00 58.25 95 ARG A CA 1
ATOM 778 C C . ARG A 1 95 ? 31.003 -5.474 4.497 1.00 58.25 95 ARG A C 1
ATOM 780 O O . ARG A 1 95 ? 32.136 -5.566 3.979 1.00 58.25 95 ARG A O 1
#

Secondary structure (DSSP, 8-state):
---SS--SS----TT-SHHHHHHHSTTS----S--HHHHHHHHGGG-S-----S-HHHHTTTBTBPPP-----------SSS-SSSSS-------

Radius of gyration: 20.51 Å; Cα contacts (8 Å, |Δi|>4): 13; chains: 1; bounding box: 53×36×46 Å

Foldseek 3Di:
DPDPDPDPDDDADDVHPVVVVCVVCPPHDDDPPDDPVVVCVVCVVVDPDDDDDDQPCVVVVVPVHDDDDDDDDDDDDDDPDPDDDPDPDDDDPDD

Mean predicted aligned error: 4.61 Å

Solvent-accessible surface area (backbone atoms only — not comparable to full-atom values): 7190 Å² total; per-residue (Å²): 133,95,68,93,66,94,60,97,76,85,85,75,62,88,84,44,68,64,61,54,53,52,64,72,45,61,98,54,95,80,78,74,100,62,57,64,77,69,52,43,75,82,43,51,91,78,56,90,76,84,90,84,86,72,62,67,42,62,74,61,68,35,78,88,48,79,80,90,79,87,87,84,86,88,86,86,86,89,70,102,61,99,68,91,78,89,61,96,77,82,88,85,83,81,131

pLDDT: mean 94.64, std 7.92, range [54.34, 98.38]